Protein AF-A4BWE1-F1 (afdb_monomer_lite)

InterPro domains:
  IPR005532 Sulfatase-modifying factor enzyme-like domain [PF03781] (47-106)
  IPR016187 C-type lectin fold [SSF56436] (44-109)
  IPR042095 Sulfatase-modifying factor enzyme superfamily [G3DSA:3.90.1580.10] (33-112)
  IPR051043 Sulfatase Modifying Factor and Kinase [PTHR23150] (35-109)

Radius of gyration: 35.57 Å; chains: 1; bounding box: 42×59×115 Å

Sequence (112 aa):
MSDKNKKIVFSPLPLILFVFVLFYSCKKADFKRAKTKNTIESKLPYGMIWVESNTFLQGAKDSDNFAMPREKPVHDVMVDGFYIDITEVTNKQYNEFVAATEYITVAERNID

Foldseek 3Di:
DDDDDDDDDDDCVVVVVVVVVVVVPPPPPPPPPPPPPPPPVVVQDPQKDKDAWDKDWFFDDPPDPPGDPVRDDTDIDTDHIDIDGPDPQDPVNVVVVCVVPVDDDPVRDDDD

pLDDT: mean 80.94, std 20.02, range [40.91, 98.62]

Structure (mmCIF, N/CA/C/O backbone):
data_AF-A4BWE1-F1
#
_entry.id   AF-A4BWE1-F1
#
loop_
_atom_site.group_PDB
_atom_site.id
_atom_site.type_symbol
_atom_site.label_atom_id
_atom_site.label_alt_id
_atom_site.label_comp_id
_atom_site.label_asym_id
_atom_site.label_entity_id
_atom_site.label_seq_id
_atom_site.pdbx_PDB_ins_code
_atom_site.Cartn_x
_atom_site.Cartn_y
_atom_site.Cartn_z
_atom_site.occupancy
_atom_site.B_iso_or_equiv
_atom_site.auth_seq_id
_atom_site.auth_comp_id
_atom_site.auth_asym_id
_atom_site.auth_atom_id
_atom_site.pdbx_PDB_model_num
ATOM 1 N N . MET A 1 1 ? 9.908 27.354 -99.382 1.00 40.91 1 MET A N 1
ATOM 2 C CA . MET A 1 1 ? 8.483 27.585 -99.055 1.00 40.91 1 MET A CA 1
ATOM 3 C C . MET A 1 1 ? 8.274 27.245 -97.572 1.00 40.91 1 MET A C 1
ATOM 5 O O . MET A 1 1 ? 8.035 26.098 -97.241 1.00 40.91 1 MET A O 1
ATOM 9 N N . SER A 1 2 ? 8.819 28.067 -96.674 1.00 41.84 2 SER A N 1
ATOM 10 C CA . SER A 1 2 ? 8.101 29.025 -95.806 1.00 41.84 2 SER A CA 1
ATOM 11 C C . SER A 1 2 ? 7.128 28.390 -94.790 1.00 41.84 2 SER A C 1
ATOM 13 O O . SER A 1 2 ? 5.963 28.146 -95.076 1.00 41.84 2 SER A O 1
ATOM 15 N N . ASP A 1 3 ? 7.715 28.116 -93.620 1.00 51.34 3 ASP A N 1
ATOM 16 C CA . ASP A 1 3 ? 7.326 28.555 -92.270 1.00 51.34 3 ASP A CA 1
ATOM 17 C C . ASP A 1 3 ? 6.039 28.036 -91.592 1.00 51.34 3 ASP A C 1
ATOM 19 O O . ASP A 1 3 ? 4.916 28.362 -91.972 1.00 51.34 3 ASP A O 1
ATOM 23 N N . LYS A 1 4 ? 6.231 27.312 -90.476 1.00 55.16 4 LYS A N 1
ATOM 24 C CA . LYS A 1 4 ? 5.258 27.154 -89.381 1.00 55.16 4 LYS A CA 1
ATOM 25 C C . LYS A 1 4 ? 5.986 26.997 -88.041 1.00 55.16 4 LYS A C 1
ATOM 27 O O . LYS A 1 4 ? 6.155 25.885 -87.553 1.00 55.16 4 LYS A O 1
ATOM 32 N N . ASN A 1 5 ? 6.346 28.109 -87.405 1.00 56.34 5 ASN A N 1
ATOM 33 C CA . ASN A 1 5 ? 6.719 28.139 -85.987 1.00 56.34 5 ASN A CA 1
ATOM 34 C C . ASN A 1 5 ? 5.670 28.908 -85.166 1.00 56.34 5 ASN A C 1
ATOM 36 O O . ASN A 1 5 ? 5.720 30.131 -85.047 1.00 56.34 5 ASN A O 1
ATOM 40 N N . LYS A 1 6 ? 4.719 28.185 -84.556 1.00 58.81 6 LYS A N 1
ATOM 41 C CA . LYS A 1 6 ? 3.851 28.724 -83.494 1.00 58.81 6 LYS A CA 1
ATOM 42 C C . LYS A 1 6 ? 4.616 28.657 -82.169 1.00 58.81 6 LYS A C 1
ATOM 44 O O . LYS A 1 6 ? 4.783 27.580 -81.607 1.00 58.81 6 LYS A O 1
ATOM 49 N N . LYS A 1 7 ? 5.081 29.804 -81.667 1.00 57.72 7 LYS A N 1
ATOM 50 C CA . LYS A 1 7 ? 5.682 29.902 -80.329 1.00 57.72 7 LYS A CA 1
ATOM 51 C C . LYS A 1 7 ? 4.583 29.790 -79.269 1.00 57.72 7 LYS A C 1
ATOM 53 O O . LYS A 1 7 ? 3.726 30.662 -79.168 1.00 57.72 7 LYS A O 1
ATOM 58 N N . ILE A 1 8 ? 4.603 28.701 -78.504 1.00 64.44 8 ILE A N 1
ATOM 59 C CA . ILE A 1 8 ? 3.734 28.490 -77.342 1.00 64.44 8 ILE A CA 1
ATOM 60 C C . ILE A 1 8 ? 4.325 29.305 -76.188 1.00 64.44 8 ILE A C 1
ATOM 62 O O . ILE A 1 8 ? 5.376 28.962 -75.654 1.00 64.44 8 ILE A O 1
ATOM 66 N N . VAL A 1 9 ? 3.679 30.415 -75.835 1.00 65.25 9 VAL A N 1
ATOM 67 C CA . VAL A 1 9 ? 4.045 31.227 -74.668 1.00 65.25 9 VAL A CA 1
ATOM 68 C C . VAL A 1 9 ? 3.340 30.631 -73.449 1.00 65.25 9 VAL A C 1
ATOM 70 O O . VAL A 1 9 ? 2.126 30.751 -73.307 1.00 65.25 9 VAL A O 1
ATOM 73 N N . PHE A 1 10 ? 4.096 29.946 -72.589 1.00 60.81 10 PHE A N 1
ATOM 74 C CA . PHE A 1 10 ? 3.611 29.417 -71.313 1.00 60.81 10 PHE A CA 1
ATOM 75 C C . PHE A 1 10 ? 3.433 30.577 -70.322 1.00 60.81 10 PHE A C 1
ATOM 77 O O . PHE A 1 10 ? 4.411 31.144 -69.838 1.00 60.81 10 PHE A O 1
ATOM 84 N N . SER A 1 11 ? 2.185 30.963 -70.049 1.00 56.94 11 SER A N 1
ATOM 85 C CA . SER A 1 11 ? 1.864 31.971 -69.032 1.00 56.94 11 SER A CA 1
ATOM 86 C C . SER A 1 11 ? 1.809 31.307 -67.642 1.00 56.94 11 SER A C 1
ATOM 88 O O . SER A 1 11 ? 1.292 30.194 -67.529 1.00 56.94 11 SER A O 1
ATOM 90 N N . PRO A 1 12 ? 2.319 31.945 -66.569 1.00 59.56 12 PRO A N 1
ATOM 91 C CA . PRO A 1 12 ? 2.410 31.336 -65.236 1.00 59.56 12 PRO A CA 1
ATOM 92 C C . PRO A 1 12 ? 1.079 31.346 -64.459 1.00 59.56 12 PRO A C 1
ATOM 94 O O . PRO A 1 12 ? 1.025 30.909 -63.309 1.00 59.56 12 PRO A O 1
ATOM 97 N N . LEU A 1 13 ? -0.010 31.815 -65.080 1.00 60.91 13 LEU A N 1
ATOM 98 C CA . LEU A 1 13 ? -1.331 31.967 -64.463 1.00 60.91 13 LEU A CA 1
ATOM 99 C C . LEU A 1 13 ? -1.919 30.681 -63.831 1.00 60.91 13 LEU A C 1
ATOM 101 O O . LEU A 1 13 ? -2.475 30.785 -62.737 1.00 60.91 13 LEU A O 1
ATOM 105 N N . PRO A 1 14 ? -1.791 29.473 -64.423 1.00 62.50 14 PRO A N 1
ATOM 106 C CA . PRO A 1 14 ? -2.339 28.261 -63.814 1.00 62.50 14 PRO A CA 1
ATOM 107 C C . PRO A 1 14 ? -1.474 27.742 -62.654 1.00 62.50 14 PRO A C 1
ATOM 109 O O . PRO A 1 14 ? -1.998 27.108 -61.741 1.00 62.50 14 PRO A O 1
ATOM 112 N N . LEU A 1 15 ? -0.171 28.054 -62.643 1.00 63.09 15 LEU A N 1
ATOM 113 C CA . LEU A 1 15 ? 0.749 27.656 -61.574 1.00 63.09 15 LEU A CA 1
ATOM 114 C C . LEU A 1 15 ? 0.490 28.467 -60.295 1.00 63.09 15 LEU A C 1
ATOM 116 O O . LEU A 1 15 ? 0.484 27.920 -59.196 1.00 63.09 15 LEU A O 1
ATOM 120 N N . ILE A 1 16 ? 0.204 29.764 -60.449 1.00 66.94 16 ILE A N 1
ATOM 121 C CA . ILE A 1 16 ? -0.152 30.661 -59.340 1.00 66.94 16 ILE A CA 1
ATOM 122 C C . ILE A 1 16 ? -1.509 30.264 -58.739 1.00 66.94 16 ILE A C 1
ATOM 124 O O . ILE A 1 16 ? -1.646 30.221 -57.518 1.00 66.94 16 ILE A O 1
ATOM 128 N N . LEU A 1 17 ? -2.492 29.892 -59.568 1.00 65.56 17 LEU A N 1
ATOM 129 C CA . LEU A 1 17 ? -3.801 29.435 -59.089 1.00 65.56 17 LEU A CA 1
ATOM 130 C C . LEU A 1 17 ? -3.697 28.135 -58.269 1.00 65.56 17 LEU A C 1
ATOM 132 O O . LEU A 1 17 ? -4.356 28.001 -57.241 1.00 65.56 17 LEU A O 1
ATOM 136 N N . PHE A 1 18 ? -2.826 27.207 -58.676 1.00 65.75 18 PHE A N 1
ATOM 137 C CA . PHE A 1 18 ? -2.602 25.946 -57.962 1.00 65.75 18 PHE A CA 1
ATOM 138 C C . PHE A 1 18 ? -1.941 26.154 -56.588 1.00 65.75 18 PHE A C 1
ATOM 140 O O . PHE A 1 18 ? -2.303 25.499 -55.612 1.00 65.75 18 PHE A O 1
ATOM 147 N N . VAL A 1 19 ? -1.030 27.127 -56.482 1.00 70.00 19 VAL A N 1
ATOM 148 C CA . VAL A 1 19 ? -0.403 27.524 -55.211 1.00 70.00 19 VAL A CA 1
ATOM 149 C C . VAL A 1 19 ? -1.430 28.144 -54.254 1.00 70.00 19 VAL A C 1
ATOM 151 O O . VAL A 1 19 ? -1.450 27.794 -53.076 1.00 70.00 19 VAL A O 1
ATOM 154 N N . PHE A 1 20 ? -2.347 28.985 -54.743 1.00 65.31 20 PHE A N 1
ATOM 155 C CA . PHE A 1 20 ? -3.420 29.553 -53.912 1.00 65.31 20 PHE A CA 1
ATOM 156 C C . PHE A 1 20 ? -4.375 28.487 -53.346 1.00 65.31 20 PHE A C 1
ATOM 158 O O . PHE A 1 20 ? -4.797 28.600 -52.195 1.00 65.31 20 PHE A O 1
ATOM 165 N N . VAL A 1 21 ? -4.672 27.419 -54.097 1.00 67.50 21 VAL A N 1
ATOM 166 C CA . VAL A 1 21 ? -5.516 26.305 -53.617 1.00 67.50 21 VAL A CA 1
ATOM 167 C C . VAL A 1 21 ? -4.845 25.540 -52.468 1.00 67.50 21 VAL A C 1
ATOM 169 O O . VAL A 1 21 ? -5.518 25.180 -51.499 1.00 67.50 21 VAL A O 1
ATOM 172 N N . LEU A 1 22 ? -3.520 25.362 -52.517 1.00 65.81 22 LEU A N 1
ATOM 173 C CA . LEU A 1 22 ? -2.758 24.725 -51.435 1.00 65.81 22 LEU A CA 1
ATOM 174 C C . LEU A 1 22 ? -2.729 25.574 -50.150 1.00 65.81 22 LEU A C 1
ATOM 176 O O . LEU A 1 22 ? -2.738 25.011 -49.058 1.00 65.81 22 LEU A O 1
ATOM 180 N N . PHE A 1 23 ? -2.774 26.908 -50.252 1.00 64.19 23 PHE A N 1
ATOM 181 C CA . PHE A 1 23 ? -2.835 27.801 -49.084 1.00 64.19 23 PHE A CA 1
ATOM 182 C C . PHE A 1 23 ? -4.237 27.926 -48.458 1.00 64.19 23 PHE A C 1
ATOM 184 O O . PHE A 1 23 ? -4.340 28.133 -47.249 1.00 64.19 23 PHE A O 1
ATOM 191 N N . TYR A 1 24 ? -5.323 27.767 -49.229 1.00 66.25 24 TYR A N 1
ATOM 192 C CA . TYR A 1 24 ? -6.696 27.809 -48.690 1.00 66.25 24 TYR A CA 1
ATOM 193 C C . TYR A 1 24 ? -7.138 26.503 -48.010 1.00 66.25 24 TYR A C 1
ATOM 195 O O . TYR A 1 24 ? -8.066 26.516 -47.198 1.00 66.25 24 TYR A O 1
ATOM 203 N N . SER A 1 25 ? -6.461 25.381 -48.273 1.00 55.62 25 SER A N 1
ATOM 204 C CA . SER A 1 25 ? -6.742 24.085 -47.641 1.00 55.62 25 SER A CA 1
ATOM 205 C C . SER A 1 25 ? -6.062 23.925 -46.272 1.00 55.62 25 SER A C 1
ATOM 207 O O . SER A 1 25 ? -5.578 22.854 -45.919 1.00 55.62 25 SER A O 1
ATOM 209 N N . CYS A 1 26 ? -6.045 24.990 -45.473 1.00 56.69 26 CYS A N 1
ATOM 210 C CA . CYS A 1 26 ? -5.769 24.911 -44.043 1.00 56.69 26 CYS A CA 1
ATOM 211 C C . CYS A 1 26 ? -6.879 25.642 -43.283 1.00 56.69 26 CYS A C 1
ATOM 213 O O . CYS A 1 26 ? -6.664 26.639 -42.595 1.00 56.69 26 CYS A O 1
ATOM 215 N N . LYS A 1 27 ? -8.111 25.130 -43.392 1.00 55.72 27 LYS A N 1
ATOM 216 C CA . LYS A 1 27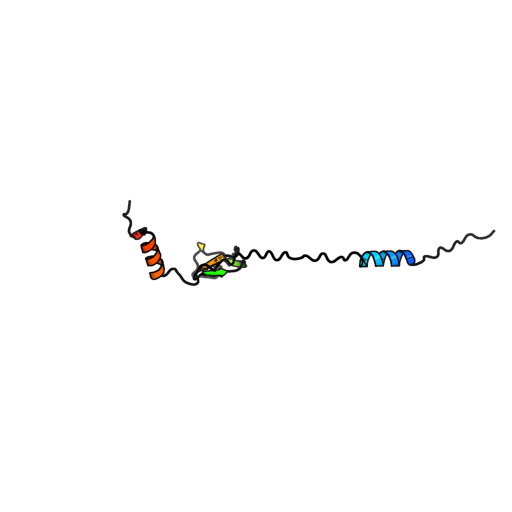 ? -9.056 25.301 -42.290 1.00 55.72 27 LYS A CA 1
ATOM 217 C C . LYS A 1 27 ? -8.497 24.474 -41.142 1.00 55.72 27 LYS A C 1
ATOM 219 O O . LYS A 1 27 ? -8.587 23.251 -41.174 1.00 55.72 27 LYS A O 1
ATOM 224 N N . LYS A 1 28 ? -7.889 25.144 -40.159 1.00 53.16 28 LYS A N 1
ATOM 225 C CA . LYS A 1 28 ? -7.613 24.550 -38.852 1.00 53.16 28 LYS A CA 1
ATOM 226 C C . LYS A 1 28 ? -8.911 23.903 -38.385 1.00 53.16 28 LYS A C 1
ATOM 228 O O . LYS A 1 28 ? -9.873 24.593 -38.057 1.00 53.16 28 LYS A O 1
ATOM 233 N N . ALA A 1 29 ? -8.956 22.577 -38.418 1.00 50.81 29 ALA A N 1
ATOM 234 C CA . ALA A 1 29 ? -9.860 21.851 -37.561 1.00 50.81 29 ALA A CA 1
ATOM 235 C C . ALA A 1 29 ? -9.369 22.167 -36.151 1.00 50.81 29 ALA A C 1
ATOM 237 O O . ALA A 1 29 ? -8.425 21.554 -35.657 1.00 50.81 29 ALA A O 1
ATOM 238 N N . ASP A 1 30 ? -9.944 23.204 -35.544 1.00 47.78 30 ASP A N 1
ATOM 239 C CA . ASP A 1 30 ? -9.878 23.368 -34.109 1.00 47.78 30 ASP A CA 1
ATOM 240 C C . ASP A 1 30 ? -10.477 22.084 -33.547 1.00 47.78 30 ASP A C 1
ATOM 242 O O . ASP A 1 30 ? -11.698 21.911 -33.504 1.00 47.78 30 ASP A O 1
ATOM 246 N N . PHE A 1 31 ? -9.611 21.148 -33.155 1.00 50.41 31 PHE A N 1
ATOM 247 C CA . PHE A 1 31 ? -9.965 20.132 -32.188 1.00 50.41 31 PHE A CA 1
ATOM 248 C C . PHE A 1 31 ? -10.323 20.919 -30.934 1.00 50.41 31 PHE A C 1
ATOM 250 O O . PHE A 1 31 ? -9.490 21.175 -30.062 1.00 50.41 31 PHE A O 1
ATOM 257 N N . LYS A 1 32 ? -11.574 21.387 -30.867 1.00 44.16 32 LYS A N 1
ATOM 258 C CA . LYS A 1 32 ? -12.187 21.759 -29.611 1.00 44.16 32 LYS A CA 1
ATOM 259 C C . LYS A 1 32 ? -12.171 20.463 -28.833 1.00 44.16 32 LYS A C 1
ATOM 261 O O . LYS A 1 32 ? -13.065 19.636 -28.978 1.00 44.16 32 LYS A O 1
ATOM 266 N N . ARG A 1 33 ? -11.109 20.281 -28.044 1.00 46.75 33 ARG A N 1
ATOM 267 C CA . ARG A 1 33 ? -11.103 19.389 -26.900 1.00 46.75 33 ARG A CA 1
ATOM 268 C C . ARG A 1 33 ? -12.386 19.753 -26.185 1.00 46.75 33 ARG A C 1
ATOM 270 O O . ARG A 1 33 ? -12.475 20.838 -25.607 1.00 46.75 33 ARG A O 1
ATOM 277 N N . ALA A 1 34 ? -13.408 18.916 -26.332 1.00 48.19 34 ALA A N 1
ATOM 278 C CA . ALA A 1 34 ? -14.561 19.000 -25.478 1.00 48.19 34 ALA A CA 1
ATOM 279 C C . ALA A 1 34 ? -13.955 18.914 -24.081 1.00 48.19 34 ALA A C 1
ATOM 281 O O . ALA A 1 34 ? -13.427 17.879 -23.673 1.00 48.19 34 ALA A O 1
ATOM 282 N N . LYS A 1 35 ? -13.900 20.054 -23.386 1.00 47.78 35 LYS A N 1
ATOM 283 C CA . LYS A 1 35 ? -13.774 20.061 -21.942 1.00 47.78 35 LYS A CA 1
ATOM 284 C C . LYS A 1 35 ? -15.077 19.416 -21.510 1.00 47.78 35 LYS A C 1
ATOM 286 O O . LYS A 1 35 ? -16.074 20.101 -21.300 1.00 47.78 35 LYS A O 1
ATOM 291 N N . THR A 1 36 ? -15.085 18.089 -21.472 1.00 45.09 36 THR A N 1
ATOM 292 C CA . THR A 1 36 ? -16.084 17.340 -20.742 1.00 45.09 36 THR A CA 1
ATOM 293 C C . THR A 1 36 ? -15.839 17.732 -19.302 1.00 45.09 36 THR A C 1
ATOM 295 O O . THR A 1 36 ? -15.027 17.149 -18.592 1.00 45.09 36 THR A O 1
ATOM 298 N N . LYS A 1 37 ? -16.494 18.818 -18.901 1.00 46.28 37 LYS A N 1
ATOM 299 C CA . LYS A 1 37 ? -16.676 19.225 -17.521 1.00 46.28 37 LYS A CA 1
ATOM 300 C C . LYS A 1 37 ? -17.674 18.236 -16.913 1.00 46.28 37 LYS A C 1
ATOM 302 O O . LYS A 1 37 ? -18.734 18.630 -16.453 1.00 46.28 37 LYS A O 1
ATOM 307 N N . ASN A 1 38 ? -17.351 16.943 -16.961 1.00 49.72 38 ASN A N 1
ATOM 308 C CA . ASN A 1 38 ? -17.907 15.991 -16.022 1.00 49.72 38 ASN A CA 1
ATOM 309 C C . ASN A 1 38 ? -17.127 16.239 -14.745 1.00 49.72 38 ASN A C 1
ATOM 311 O O . ASN A 1 38 ? -16.104 15.623 -14.465 1.00 49.72 38 ASN A O 1
ATOM 315 N N . THR A 1 39 ? -17.604 17.249 -14.027 1.00 49.28 39 THR A N 1
ATOM 316 C CA . THR A 1 39 ? -17.432 17.396 -12.596 1.00 49.28 39 THR A CA 1
ATOM 317 C C . THR A 1 39 ? -18.034 16.149 -11.956 1.00 49.28 39 THR A C 1
ATOM 319 O O . THR A 1 39 ? -19.145 16.170 -11.446 1.00 49.28 39 THR A O 1
ATOM 322 N N . ILE A 1 40 ? -17.311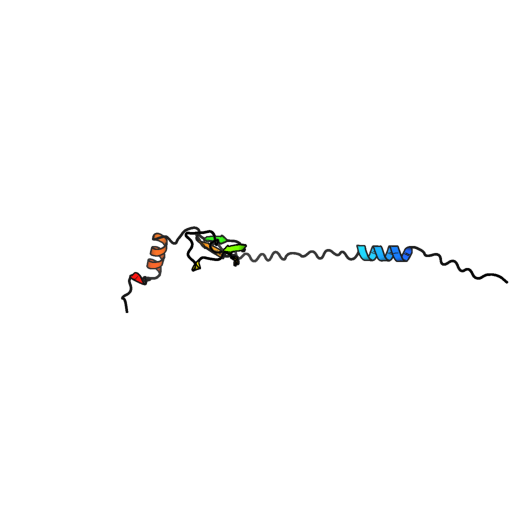 15.033 -12.009 1.00 53.56 40 ILE A N 1
ATOM 323 C CA . ILE A 1 40 ? -17.255 14.211 -10.818 1.00 53.56 40 ILE A CA 1
ATOM 324 C C . ILE A 1 40 ? -16.194 14.941 -10.017 1.00 53.56 40 ILE A C 1
ATOM 326 O O . ILE A 1 40 ? -14.996 14.774 -10.225 1.00 53.56 40 ILE A O 1
ATOM 330 N N . GLU A 1 41 ? -16.639 15.857 -9.166 1.00 55.50 41 GLU A N 1
ATOM 331 C CA . GLU A 1 41 ? -15.859 16.214 -7.994 1.00 55.50 41 GLU A CA 1
ATOM 332 C C . GLU A 1 41 ? -15.832 14.930 -7.156 1.00 55.50 41 GLU A C 1
ATOM 334 O O . GLU A 1 41 ? -16.608 14.749 -6.222 1.00 55.50 41 GLU A O 1
ATOM 339 N N . SER A 1 42 ? -15.054 13.938 -7.606 1.00 59.31 42 SER A N 1
ATOM 340 C CA . SER A 1 42 ? -14.843 12.697 -6.886 1.00 59.31 42 SER A CA 1
ATOM 341 C C . SER A 1 42 ? -14.019 13.140 -5.708 1.00 59.31 42 SER A C 1
ATOM 343 O O . SER A 1 42 ? -12.801 13.301 -5.816 1.00 59.31 42 SER A O 1
ATOM 345 N N . LYS A 1 43 ? -14.711 13.477 -4.619 1.00 70.56 43 LYS A N 1
ATOM 346 C CA . LYS A 1 43 ? -14.076 13.751 -3.346 1.00 70.56 43 LYS A CA 1
ATOM 347 C C . LYS A 1 43 ? -13.111 12.596 -3.132 1.00 70.56 43 LYS A C 1
ATOM 349 O O . LYS A 1 43 ? -13.551 11.449 -3.074 1.00 70.56 43 LYS A O 1
ATOM 354 N N . LEU A 1 44 ? -11.819 12.918 -3.144 1.00 76.88 44 LEU A N 1
ATOM 355 C CA . LEU A 1 44 ? -10.750 11.951 -2.951 1.00 76.88 44 LEU A CA 1
ATOM 356 C C . LEU A 1 44 ? -11.153 11.051 -1.779 1.00 76.88 44 LEU A C 1
ATOM 358 O O . LEU A 1 44 ? -11.525 11.601 -0.730 1.00 76.88 44 LEU A O 1
ATOM 362 N N . PRO A 1 45 ? -11.155 9.715 -1.947 1.00 82.19 45 PRO A N 1
ATOM 363 C CA . PRO A 1 45 ? -11.342 8.825 -0.816 1.00 82.19 45 PRO A CA 1
ATOM 364 C C . PRO A 1 45 ? -10.379 9.256 0.292 1.00 82.19 45 PRO A C 1
ATOM 366 O O . PRO A 1 45 ? -9.207 9.544 0.038 1.00 82.19 45 PRO A O 1
ATOM 369 N N . TYR A 1 46 ? -10.907 9.437 1.501 1.00 87.38 46 TYR A N 1
ATOM 370 C CA . TYR A 1 46 ? -10.144 10.029 2.594 1.00 87.38 46 TYR A CA 1
ATOM 371 C C . TYR A 1 46 ? -8.884 9.200 2.868 1.00 87.38 46 TYR A C 1
ATOM 373 O O . TYR A 1 46 ? -8.983 7.995 3.059 1.00 87.38 46 TYR A O 1
ATOM 381 N N . GLY A 1 47 ? -7.718 9.848 2.899 1.00 92.94 47 GLY A N 1
ATOM 382 C CA . GLY A 1 47 ? -6.436 9.178 3.141 1.00 92.94 47 GLY A CA 1
ATOM 383 C C . GLY A 1 47 ? -5.785 8.527 1.913 1.00 92.94 47 GLY A C 1
ATOM 384 O O . GLY A 1 47 ? -4.683 8.001 2.050 1.00 92.94 47 GLY A O 1
ATOM 385 N N . MET A 1 48 ? -6.401 8.613 0.726 1.00 96.38 48 MET A N 1
ATOM 386 C CA . MET A 1 48 ? -5.847 8.083 -0.526 1.00 96.38 48 MET A CA 1
ATOM 387 C C . MET A 1 48 ? -5.291 9.173 -1.444 1.00 96.38 48 MET A C 1
ATOM 389 O O . MET A 1 48 ? -5.760 10.316 -1.456 1.00 96.38 48 MET A O 1
ATOM 393 N N . ILE A 1 49 ? -4.321 8.792 -2.275 1.00 95.62 49 ILE A N 1
ATOM 394 C CA . ILE A 1 49 ? -3.760 9.620 -3.351 1.00 95.62 49 ILE A CA 1
ATOM 395 C C . ILE A 1 49 ? -4.028 8.999 -4.716 1.00 95.62 49 ILE A C 1
ATOM 397 O O . ILE A 1 49 ? -4.102 7.781 -4.849 1.00 95.62 49 ILE A O 1
ATOM 401 N N . TRP A 1 50 ? -4.164 9.848 -5.735 1.00 94.94 50 TRP A N 1
ATOM 402 C CA . TRP A 1 50 ? -4.191 9.418 -7.131 1.00 94.94 50 TRP A CA 1
ATOM 403 C C . TRP A 1 50 ? -2.767 9.141 -7.618 1.00 94.94 50 TRP A C 1
ATOM 405 O O . TRP A 1 50 ? -1.907 10.021 -7.543 1.00 94.94 50 TRP A O 1
ATOM 415 N N . VAL A 1 51 ? -2.538 7.942 -8.144 1.00 95.81 51 VAL A N 1
ATOM 416 C CA . VAL A 1 51 ? -1.328 7.545 -8.865 1.00 95.81 51 VAL A CA 1
ATOM 417 C C . VAL A 1 51 ? -1.667 7.533 -10.350 1.00 95.81 51 VAL A C 1
ATOM 419 O O . VAL A 1 51 ? -2.606 6.863 -10.776 1.00 95.81 51 VAL A O 1
ATOM 422 N N . GLU A 1 52 ? -0.931 8.309 -11.141 1.00 97.12 52 GLU A N 1
ATOM 423 C CA . GLU A 1 52 ? -1.128 8.363 -12.590 1.00 97.12 52 GLU A CA 1
ATOM 424 C C . GLU A 1 52 ? -0.711 7.048 -13.262 1.00 97.12 52 GLU A C 1
ATOM 426 O O . GLU A 1 52 ? 0.151 6.324 -12.766 1.00 97.12 52 GLU A O 1
ATOM 431 N N . SER A 1 53 ? -1.317 6.757 -14.417 1.00 98.19 53 SER A N 1
ATOM 432 C CA . SER A 1 53 ? -0.925 5.605 -15.230 1.00 98.19 53 SER A CA 1
ATOM 433 C C . SER A 1 53 ? 0.539 5.715 -15.645 1.00 98.19 53 SER A C 1
ATOM 435 O O . SER A 1 53 ? 0.999 6.792 -16.034 1.00 98.19 53 SER A O 1
ATOM 437 N N . ASN A 1 54 ? 1.266 4.600 -15.581 1.00 98.12 54 ASN A N 1
ATOM 438 C CA . ASN A 1 54 ? 2.673 4.568 -15.950 1.00 98.12 54 ASN A CA 1
ATOM 439 C C . ASN A 1 54 ? 3.121 3.164 -16.376 1.00 98.12 54 ASN A C 1
ATOM 441 O O . ASN A 1 54 ? 2.517 2.159 -15.993 1.00 98.12 54 ASN A O 1
ATOM 445 N N . THR A 1 55 ? 4.225 3.112 -17.117 1.00 98.62 55 THR A N 1
ATOM 446 C CA . THR A 1 55 ? 4.987 1.886 -17.367 1.00 98.62 55 THR A CA 1
ATOM 447 C C . THR A 1 55 ? 6.265 1.927 -16.544 1.00 98.62 55 THR A C 1
ATOM 449 O O . THR A 1 55 ? 6.991 2.921 -16.565 1.00 98.62 55 THR A O 1
ATOM 452 N N . PHE A 1 56 ? 6.555 0.854 -15.814 1.00 97.62 56 PHE A N 1
ATOM 453 C CA . PHE A 1 56 ? 7.756 0.751 -14.989 1.00 97.62 56 PHE A CA 1
ATOM 454 C C . PHE A 1 56 ? 8.328 -0.667 -15.005 1.00 97.62 56 PHE A C 1
ATOM 456 O O . PHE A 1 56 ? 7.666 -1.621 -15.406 1.00 97.62 56 PHE A O 1
ATOM 463 N N . LEU A 1 57 ? 9.570 -0.792 -14.542 1.00 98.00 57 LEU A N 1
ATOM 464 C CA . LEU A 1 57 ? 10.245 -2.072 -14.381 1.00 98.00 57 LEU A CA 1
ATOM 465 C C . LEU A 1 57 ? 9.790 -2.747 -13.081 1.00 98.00 57 LEU A C 1
ATOM 467 O O . LEU A 1 57 ? 10.112 -2.266 -11.992 1.00 98.00 57 LEU A O 1
ATOM 471 N N . GLN A 1 58 ? 9.066 -3.860 -13.189 1.00 97.94 58 GLN A N 1
ATOM 472 C CA . GLN A 1 58 ? 8.631 -4.672 -12.053 1.00 97.94 58 GLN A CA 1
ATOM 473 C C . GLN A 1 58 ? 9.511 -5.917 -11.906 1.00 97.94 58 GLN A C 1
ATOM 475 O O . GLN A 1 58 ? 9.882 -6.546 -12.893 1.00 97.94 58 GLN A O 1
ATOM 480 N N . GLY A 1 59 ? 9.808 -6.290 -10.660 1.00 97.69 59 GLY A N 1
ATOM 481 C CA . GLY A 1 59 ? 10.635 -7.449 -10.321 1.00 97.69 59 GLY A CA 1
ATOM 482 C C . GLY A 1 59 ? 12.080 -7.080 -9.978 1.00 97.69 59 GLY A C 1
ATOM 483 O O . GLY A 1 59 ? 12.515 -5.936 -10.114 1.00 97.69 59 GLY A O 1
ATOM 484 N N . ALA A 1 60 ? 12.826 -8.065 -9.492 1.00 97.69 60 ALA A N 1
ATOM 485 C CA . ALA A 1 60 ? 14.218 -7.928 -9.099 1.00 97.69 60 ALA A CA 1
ATOM 486 C C . ALA A 1 60 ? 15.163 -8.089 -10.297 1.00 97.69 60 ALA A C 1
ATOM 488 O O . ALA A 1 60 ? 14.914 -8.856 -11.230 1.00 97.69 60 ALA A O 1
ATOM 489 N N . LYS A 1 61 ? 16.299 -7.386 -10.245 1.00 95.75 61 LYS A N 1
ATOM 490 C CA . LYS A 1 61 ? 17.388 -7.570 -11.212 1.00 95.75 61 LYS A CA 1
ATOM 491 C C . LYS A 1 61 ? 18.038 -8.931 -11.002 1.00 95.75 61 LYS A C 1
ATOM 493 O O . LYS A 1 61 ? 18.164 -9.397 -9.870 1.00 95.75 61 LYS A O 1
ATOM 498 N N . ASP A 1 62 ? 18.576 -9.507 -12.069 1.00 93.69 62 ASP A N 1
ATOM 499 C CA . ASP A 1 62 ? 19.303 -10.777 -11.972 1.00 93.69 62 ASP A CA 1
ATOM 500 C C . ASP A 1 62 ? 20.489 -10.705 -11.002 1.00 93.69 62 ASP A C 1
ATOM 502 O O . ASP A 1 62 ? 20.764 -11.677 -10.299 1.00 93.69 62 ASP A O 1
ATOM 506 N N . SER A 1 63 ? 21.115 -9.529 -10.892 1.00 95.69 63 SER A N 1
ATOM 507 C CA . SER A 1 63 ? 22.237 -9.244 -9.992 1.00 95.69 63 SER A CA 1
ATOM 508 C C . SER A 1 63 ? 21.869 -9.124 -8.508 1.00 95.69 63 SER A C 1
ATOM 510 O O . SER A 1 63 ? 22.766 -8.952 -7.686 1.00 95.69 63 SER A O 1
ATOM 512 N N . ASP A 1 64 ? 20.583 -9.132 -8.147 1.00 96.38 64 ASP A N 1
ATOM 513 C CA . ASP A 1 64 ? 20.165 -9.088 -6.745 1.00 96.38 64 ASP A CA 1
ATOM 514 C C . ASP A 1 64 ? 20.316 -10.477 -6.107 1.00 96.38 64 ASP A C 1
ATOM 516 O O . ASP A 1 64 ? 19.608 -11.421 -6.463 1.00 96.38 64 ASP A O 1
ATOM 520 N N . ASN A 1 65 ? 21.262 -10.608 -5.178 1.00 95.81 65 ASN A N 1
ATOM 521 C CA . ASN A 1 65 ? 21.571 -11.878 -4.518 1.00 95.81 65 ASN A CA 1
ATOM 522 C C . ASN A 1 65 ? 20.606 -12.224 -3.373 1.00 95.81 65 ASN A C 1
ATOM 524 O O . ASN A 1 65 ? 20.615 -13.365 -2.915 1.00 95.81 65 ASN A O 1
ATOM 528 N N . PHE A 1 66 ? 19.802 -11.267 -2.900 1.00 96.88 66 PHE A N 1
ATOM 529 C CA . PHE A 1 66 ? 18.812 -11.490 -1.843 1.00 96.88 66 PHE A CA 1
ATOM 530 C C . PHE A 1 66 ? 17.423 -11.796 -2.408 1.00 96.88 66 PHE A C 1
ATOM 532 O O . PHE A 1 66 ? 16.596 -12.378 -1.707 1.00 96.88 66 PHE A O 1
ATOM 539 N N . ALA A 1 67 ? 17.181 -11.444 -3.672 1.00 97.25 67 ALA A N 1
ATOM 540 C CA . ALA A 1 67 ? 15.925 -11.723 -4.348 1.00 97.25 67 ALA A CA 1
ATOM 541 C C . ALA A 1 67 ? 15.709 -13.224 -4.587 1.00 97.25 67 ALA A C 1
ATOM 543 O O . ALA A 1 67 ? 16.587 -13.943 -5.085 1.00 97.25 67 ALA A O 1
ATOM 544 N N . MET A 1 68 ? 14.496 -13.692 -4.296 1.00 97.19 68 MET A N 1
ATOM 545 C CA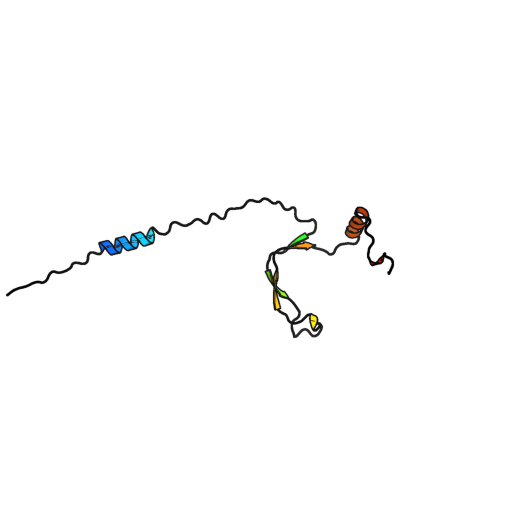 . MET A 1 68 ? 14.095 -15.067 -4.594 1.00 97.19 68 MET A CA 1
ATOM 546 C C . MET A 1 68 ? 13.951 -15.289 -6.109 1.00 97.19 68 MET A C 1
ATOM 548 O O . MET A 1 68 ? 13.623 -14.355 -6.842 1.00 97.19 68 MET A O 1
ATOM 552 N N . PRO A 1 69 ? 14.075 -16.536 -6.610 1.00 96.00 69 PRO A N 1
ATOM 553 C CA . PRO A 1 69 ? 13.866 -16.824 -8.032 1.00 96.00 69 PRO A CA 1
ATOM 554 C C . PRO A 1 69 ? 12.504 -16.357 -8.563 1.00 96.00 69 PRO A C 1
ATOM 556 O O . PRO A 1 69 ? 12.421 -15.883 -9.687 1.00 96.00 69 PRO A O 1
ATOM 559 N N . ARG A 1 70 ? 11.449 -16.424 -7.735 1.00 96.19 70 ARG A N 1
ATOM 560 C CA . ARG A 1 70 ? 10.087 -15.973 -8.085 1.00 96.19 70 ARG A CA 1
ATOM 561 C C . ARG A 1 70 ? 9.893 -14.452 -8.114 1.00 96.19 70 ARG A C 1
ATOM 563 O O . ARG A 1 70 ? 8.793 -13.992 -8.390 1.00 96.19 70 ARG A O 1
ATOM 570 N N . GLU A 1 71 ? 10.910 -13.682 -7.743 1.00 97.94 71 GLU A N 1
ATOM 571 C CA . GLU A 1 71 ? 10.895 -12.215 -7.798 1.00 97.94 71 GLU A CA 1
ATOM 572 C C . GLU A 1 71 ? 11.591 -11.697 -9.064 1.00 97.94 71 GLU A C 1
ATOM 574 O O . GLU A 1 71 ? 11.512 -10.508 -9.358 1.00 97.94 71 GLU A O 1
ATOM 579 N N . LYS A 1 72 ? 12.253 -12.586 -9.816 1.00 96.94 72 LYS A N 1
ATOM 580 C CA . LYS A 1 72 ? 12.961 -12.323 -11.073 1.00 96.94 72 LYS A CA 1
ATOM 581 C C . LYS A 1 72 ? 12.170 -12.893 -12.265 1.00 96.94 72 LYS A C 1
ATOM 583 O O . LYS A 1 72 ? 11.372 -13.813 -12.077 1.00 96.94 72 LYS A O 1
ATOM 588 N N . PRO A 1 73 ? 12.435 -12.431 -13.498 1.00 96.38 73 PRO A N 1
ATOM 589 C CA . PRO A 1 73 ? 13.288 -11.300 -13.857 1.00 96.38 73 PRO A CA 1
ATOM 590 C C . PRO A 1 73 ? 12.535 -9.971 -13.782 1.00 96.38 73 PRO A C 1
ATOM 592 O O . PRO A 1 73 ? 11.303 -9.915 -13.749 1.00 96.38 73 PRO A O 1
ATOM 595 N N . VAL A 1 74 ? 13.300 -8.887 -13.835 1.00 97.75 74 VAL A N 1
ATOM 596 C CA . VAL A 1 74 ? 12.750 -7.560 -14.089 1.00 97.75 74 VAL A CA 1
ATOM 597 C C . VAL A 1 74 ? 12.132 -7.488 -15.494 1.00 97.75 74 VAL A C 1
ATOM 599 O O . VAL A 1 74 ? 12.728 -7.971 -16.457 1.00 97.75 74 VAL A O 1
ATOM 602 N N . HIS A 1 75 ? 10.947 -6.894 -15.624 1.00 97.12 75 HIS A N 1
ATOM 603 C CA . HIS A 1 75 ? 10.254 -6.707 -16.904 1.00 97.12 75 HIS A CA 1
ATOM 604 C C . HIS A 1 75 ? 9.352 -5.463 -16.887 1.00 97.12 75 HIS A C 1
ATOM 606 O O . HIS A 1 75 ? 8.986 -4.972 -15.820 1.00 97.12 75 HIS A O 1
ATOM 612 N N . ASP A 1 76 ? 9.009 -4.942 -18.069 1.00 98.25 76 ASP A N 1
ATOM 613 C CA . ASP A 1 76 ? 8.123 -3.782 -18.203 1.00 98.25 76 ASP A CA 1
ATOM 614 C C . ASP A 1 76 ? 6.670 -4.150 -17.879 1.00 98.25 76 ASP A C 1
ATOM 616 O O . ASP A 1 76 ? 6.115 -5.105 -18.430 1.00 98.25 76 ASP A O 1
ATOM 620 N N . VAL A 1 77 ? 6.036 -3.349 -17.023 1.00 98.38 77 VAL A N 1
ATOM 621 C CA . VAL A 1 77 ? 4.622 -3.468 -16.656 1.00 98.38 77 VAL A CA 1
ATOM 622 C C . VAL A 1 77 ? 3.953 -2.107 -16.781 1.00 98.38 77 VAL A C 1
ATOM 624 O O . VAL A 1 77 ? 4.422 -1.124 -16.210 1.00 98.38 77 VAL A O 1
ATOM 627 N N . MET A 1 78 ? 2.847 -2.060 -17.523 1.00 98.38 78 MET A N 1
ATOM 628 C CA . MET A 1 78 ? 1.980 -0.888 -17.640 1.00 98.38 78 MET A CA 1
ATOM 629 C C . MET A 1 78 ? 0.782 -1.044 -16.705 1.00 98.38 78 MET A C 1
ATOM 631 O O . MET A 1 78 ? 0.123 -2.084 -16.715 1.00 98.38 78 MET A O 1
ATOM 635 N N . VAL A 1 79 ? 0.495 -0.005 -15.923 1.00 98.19 79 VAL A N 1
ATOM 636 C CA . VAL A 1 79 ? -0.656 0.042 -15.012 1.00 98.19 79 VAL A CA 1
ATOM 637 C C . VAL A 1 79 ? -1.459 1.310 -15.290 1.00 98.19 79 VAL A C 1
ATOM 639 O O . VAL A 1 79 ? -0.890 2.383 -15.513 1.00 98.19 79 VAL A O 1
ATOM 642 N N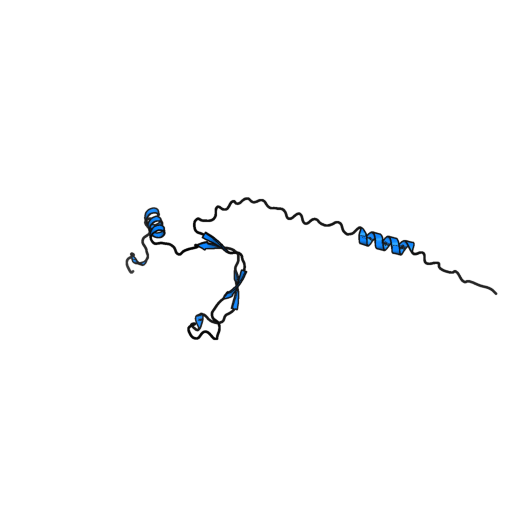 . ASP A 1 80 ? -2.785 1.191 -15.295 1.00 98.50 80 ASP A N 1
ATOM 643 C CA . ASP A 1 80 ? -3.695 2.336 -15.381 1.00 98.50 80 ASP A CA 1
ATOM 644 C C . ASP A 1 80 ? -3.615 3.202 -14.113 1.00 98.50 80 ASP A C 1
ATOM 646 O O . ASP A 1 80 ? -3.056 2.792 -13.102 1.00 98.50 80 ASP A O 1
ATOM 650 N N . GLY A 1 81 ? -4.164 4.418 -14.147 1.00 96.69 81 GLY A N 1
ATOM 651 C CA . GLY A 1 81 ? -4.194 5.270 -12.957 1.00 96.69 81 GLY A CA 1
ATOM 652 C C . GLY A 1 81 ? -5.159 4.735 -11.894 1.00 96.69 81 GLY A C 1
ATOM 653 O O . GLY A 1 81 ? -6.250 4.266 -12.228 1.00 96.69 81 GLY A O 1
ATOM 654 N N . PHE A 1 82 ? -4.779 4.816 -10.619 1.00 96.19 82 PHE A N 1
ATOM 655 C CA . PHE A 1 82 ? -5.557 4.272 -9.500 1.00 96.19 82 PHE A CA 1
ATOM 656 C C . PHE A 1 82 ? -5.370 5.077 -8.207 1.00 96.19 82 PHE A C 1
ATOM 658 O O . PHE A 1 82 ? -4.472 5.90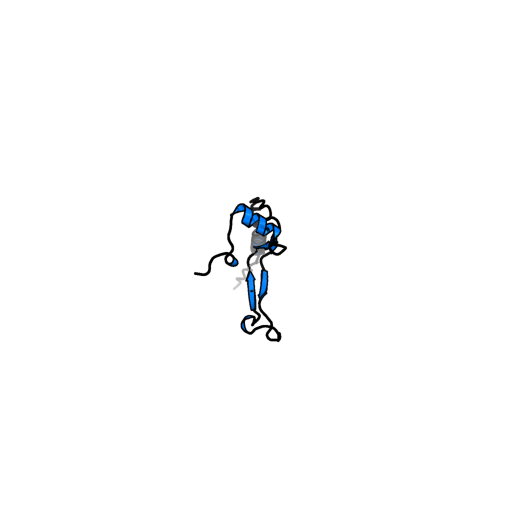8 -8.096 1.00 96.19 82 PHE A O 1
ATOM 665 N N . TYR A 1 83 ? -6.235 4.832 -7.219 1.00 96.44 83 TYR A N 1
ATOM 666 C CA . TYR A 1 83 ? -6.082 5.370 -5.866 1.00 96.44 83 TYR A CA 1
ATOM 667 C C . TYR A 1 83 ? -5.372 4.366 -4.955 1.00 96.44 83 TYR A C 1
ATOM 669 O O . TYR A 1 83 ? -5.689 3.179 -4.997 1.00 96.44 83 TYR A O 1
ATOM 677 N N . ILE A 1 84 ? -4.461 4.842 -4.106 1.00 96.56 84 ILE A N 1
ATOM 678 C CA . ILE A 1 84 ? -3.811 4.036 -3.061 1.00 96.56 84 ILE A CA 1
ATOM 679 C C . ILE A 1 84 ? -3.770 4.807 -1.739 1.00 96.56 84 ILE A C 1
ATOM 681 O O . ILE A 1 84 ? -3.625 6.033 -1.745 1.00 96.56 84 ILE A O 1
ATOM 685 N N . ASP A 1 85 ? -3.914 4.101 -0.615 1.00 96.81 85 ASP A N 1
ATOM 686 C CA . ASP A 1 85 ? -3.753 4.690 0.717 1.00 96.81 85 ASP A CA 1
ATOM 687 C C . ASP A 1 85 ? -2.321 5.209 0.917 1.00 96.81 85 ASP A C 1
ATOM 689 O O . ASP A 1 85 ? -1.346 4.574 0.513 1.00 96.81 85 ASP A O 1
ATOM 693 N N . ILE A 1 86 ? -2.187 6.371 1.564 1.00 96.75 86 ILE A N 1
ATOM 694 C CA . ILE A 1 86 ? -0.875 6.962 1.894 1.00 96.75 86 ILE A CA 1
ATOM 695 C C . ILE A 1 86 ? -0.173 6.162 3.004 1.00 96.75 86 ILE A C 1
ATOM 697 O O . ILE A 1 86 ? 1.054 6.171 3.108 1.00 96.75 86 ILE A O 1
ATOM 701 N N . THR A 1 87 ? -0.951 5.491 3.854 1.00 96.81 87 THR A N 1
ATOM 702 C CA . THR A 1 87 ? -0.476 4.692 4.986 1.00 96.81 87 THR A CA 1
ATOM 703 C C . THR A 1 87 ? -1.169 3.340 4.997 1.00 96.81 87 THR A C 1
ATOM 705 O O . THR A 1 87 ? -2.272 3.202 4.482 1.00 96.81 87 THR A O 1
ATOM 708 N N . GLU A 1 88 ? -0.572 2.355 5.659 1.00 97.81 88 GLU A N 1
ATOM 709 C CA . GLU A 1 88 ? -1.273 1.109 5.972 1.00 97.81 88 GLU A CA 1
ATOM 710 C C . GLU A 1 88 ? -2.545 1.376 6.797 1.00 97.81 88 GLU A C 1
ATOM 712 O O . GLU A 1 88 ? -2.656 2.391 7.498 1.00 97.81 88 GLU A O 1
ATOM 717 N N . VAL A 1 89 ? -3.499 0.441 6.740 1.00 96.44 89 VAL A N 1
ATOM 718 C CA . VAL A 1 89 ? -4.700 0.486 7.581 1.00 96.44 89 VAL A CA 1
ATOM 719 C C . VAL A 1 89 ? -4.283 0.363 9.045 1.00 96.44 89 VAL A C 1
ATOM 721 O O . VAL A 1 89 ? -3.719 -0.642 9.473 1.00 96.44 89 VAL A O 1
ATOM 724 N N . THR A 1 90 ? -4.572 1.394 9.831 1.00 97.06 90 THR A N 1
ATOM 725 C CA . THR A 1 90 ? -4.209 1.438 11.250 1.00 97.06 90 THR A CA 1
ATOM 726 C C . THR A 1 90 ? -5.163 0.607 12.105 1.00 97.06 90 THR A C 1
ATOM 728 O O . THR A 1 90 ? -6.344 0.464 11.786 1.00 97.06 90 THR A O 1
ATOM 731 N N . ASN A 1 91 ? -4.697 0.170 13.280 1.00 98.31 91 ASN A N 1
ATOM 732 C CA . ASN A 1 91 ? -5.551 -0.493 14.275 1.00 98.31 91 ASN A CA 1
ATOM 733 C C . ASN A 1 91 ? -6.802 0.329 14.619 1.00 98.31 91 ASN A C 1
ATOM 735 O O . ASN A 1 91 ? -7.875 -0.231 14.807 1.00 98.31 91 ASN A O 1
ATOM 739 N N . LYS A 1 92 ? -6.688 1.664 14.676 1.00 98.19 92 LYS A N 1
ATOM 740 C CA . LYS A 1 92 ? -7.834 2.540 14.945 1.00 98.19 92 LYS A CA 1
ATOM 741 C C . LYS A 1 92 ? -8.888 2.440 13.836 1.00 98.19 92 LYS A C 1
ATOM 743 O O . LYS A 1 92 ? -10.055 2.237 14.146 1.00 98.19 92 LYS A O 1
ATOM 748 N N . GLN A 1 93 ? -8.478 2.542 12.572 1.00 97.25 93 GLN A N 1
ATOM 749 C CA . GLN A 1 93 ? -9.387 2.426 11.424 1.00 97.25 93 GLN A CA 1
ATOM 750 C C . GLN A 1 93 ? -10.002 1.026 11.332 1.00 97.25 93 GLN A C 1
ATOM 752 O O . GLN A 1 93 ? -11.197 0.888 11.081 1.00 97.25 93 GLN A O 1
ATOM 757 N N . TYR A 1 94 ? -9.207 -0.019 11.581 1.00 97.88 94 TYR A N 1
ATOM 758 C CA . TYR A 1 94 ? -9.718 -1.386 11.578 1.00 97.88 94 TYR A CA 1
ATOM 759 C C . TYR A 1 94 ? -10.735 -1.621 12.705 1.00 97.88 94 TYR A C 1
ATOM 761 O O . TYR A 1 94 ? -11.774 -2.234 12.475 1.00 97.88 94 TYR A O 1
ATOM 769 N N . ASN A 1 95 ? -10.501 -1.064 13.899 1.00 98.25 95 ASN A N 1
ATOM 770 C CA . ASN A 1 95 ? -11.460 -1.122 15.006 1.00 98.25 95 ASN A CA 1
ATOM 771 C C . ASN A 1 95 ? -12.778 -0.407 14.674 1.00 98.25 95 ASN A C 1
ATOM 773 O O . ASN A 1 95 ? -13.842 -0.905 15.031 1.00 98.25 95 ASN A O 1
ATOM 777 N N . GLU A 1 96 ? -12.726 0.736 13.983 1.00 98.00 96 GLU A N 1
ATOM 778 C CA . GLU A 1 96 ? -13.929 1.428 13.496 1.00 98.00 96 GLU A CA 1
ATOM 779 C C . GLU A 1 96 ? -14.717 0.543 12.513 1.00 98.00 96 GLU A C 1
ATOM 781 O O . GLU A 1 96 ? -15.941 0.453 12.611 1.00 98.00 96 GLU A O 1
ATOM 786 N N . PHE A 1 97 ? -14.025 -0.175 11.622 1.00 97.94 97 PHE A N 1
ATOM 787 C CA . PHE A 1 97 ? -14.640 -1.155 10.724 1.00 97.94 97 PHE A CA 1
ATOM 788 C C . PHE A 1 97 ? -15.298 -2.321 11.481 1.00 97.94 97 PHE A C 1
ATOM 790 O O . PHE A 1 97 ? -16.456 -2.647 11.207 1.00 97.94 97 PHE A O 1
ATOM 797 N N . VAL A 1 98 ? -14.602 -2.930 12.446 1.00 98.44 98 VAL A N 1
ATOM 798 C CA . VAL A 1 98 ? -15.147 -4.034 13.255 1.00 98.44 98 VAL A CA 1
ATOM 799 C C . VAL A 1 98 ? -16.365 -3.566 14.050 1.00 98.44 98 VAL A C 1
ATOM 801 O O . VAL A 1 98 ? -17.388 -4.240 14.038 1.00 98.44 98 VAL A O 1
ATOM 804 N N . ALA A 1 99 ? -16.310 -2.384 14.667 1.00 98.44 99 ALA A N 1
ATOM 805 C CA . ALA A 1 99 ? -17.440 -1.827 15.410 1.00 98.44 99 ALA A CA 1
ATOM 806 C C . ALA A 1 99 ? -18.661 -1.538 14.518 1.00 98.44 99 ALA A C 1
ATOM 808 O O . ALA A 1 99 ? -19.794 -1.656 14.976 1.00 98.44 99 ALA A O 1
ATOM 809 N N . ALA A 1 100 ? -18.443 -1.163 13.255 1.00 98.56 100 ALA A N 1
ATOM 810 C CA . ALA A 1 100 ? -19.520 -0.866 12.312 1.00 98.56 100 ALA A CA 1
ATOM 811 C C . ALA A 1 100 ? -20.142 -2.115 11.662 1.00 98.56 100 ALA A C 1
ATOM 813 O O . ALA A 1 100 ? -21.270 -2.043 11.177 1.00 98.56 100 ALA A O 1
ATOM 814 N N . THR A 1 101 ? -19.406 -3.227 11.596 1.00 98.44 101 THR A N 1
ATOM 815 C CA . THR A 1 101 ? -19.801 -4.420 10.821 1.00 98.44 101 THR A CA 1
ATOM 816 C C . THR A 1 101 ? -19.924 -5.695 11.645 1.00 98.44 101 THR A C 1
ATOM 818 O O . THR A 1 101 ? -20.401 -6.697 11.121 1.00 98.44 101 THR A O 1
ATOM 821 N N . GLU A 1 102 ? -19.471 -5.673 12.899 1.00 98.06 102 GLU A N 1
ATOM 822 C CA . GLU A 1 102 ? -19.348 -6.845 13.775 1.00 98.06 102 GLU A CA 1
ATOM 823 C C . GLU A 1 102 ? -18.488 -7.966 13.154 1.00 98.06 102 GLU A C 1
ATOM 825 O O . GLU A 1 102 ? -18.683 -9.153 13.414 1.00 98.06 102 GLU A O 1
ATOM 830 N N . TYR A 1 103 ? -17.525 -7.597 12.300 1.00 98.19 103 TYR A N 1
ATOM 831 C CA . TYR A 1 103 ? -16.680 -8.555 11.594 1.00 98.19 103 TYR A CA 1
ATOM 832 C C . TYR A 1 103 ? -15.782 -9.357 12.546 1.00 98.19 103 TYR A C 1
ATOM 834 O O . TYR A 1 103 ? -15.006 -8.785 13.307 1.00 98.19 103 TYR A O 1
ATOM 842 N N . ILE A 1 104 ? -15.825 -10.688 12.419 1.00 97.50 104 ILE A N 1
ATOM 843 C CA . ILE A 1 104 ? -14.935 -11.629 13.114 1.00 97.50 104 ILE A CA 1
ATOM 844 C C . ILE A 1 104 ? -13.825 -12.048 12.151 1.00 97.50 104 ILE A C 1
ATOM 846 O O . ILE A 1 104 ? -14.088 -12.613 11.074 1.00 97.50 104 ILE A O 1
ATOM 850 N N . THR A 1 105 ? -12.575 -11.786 12.524 1.00 97.31 105 THR A N 1
ATOM 851 C CA . THR A 1 105 ? -11.418 -12.113 11.688 1.00 97.31 105 THR A CA 1
ATOM 852 C C . THR A 1 105 ? -11.261 -13.619 11.524 1.00 97.31 105 THR A C 1
ATOM 854 O O . THR A 1 105 ? -11.743 -14.409 12.327 1.00 97.31 105 THR A O 1
ATOM 857 N N . VAL A 1 106 ? -10.562 -14.049 10.472 1.00 96.62 106 VAL A N 1
ATOM 858 C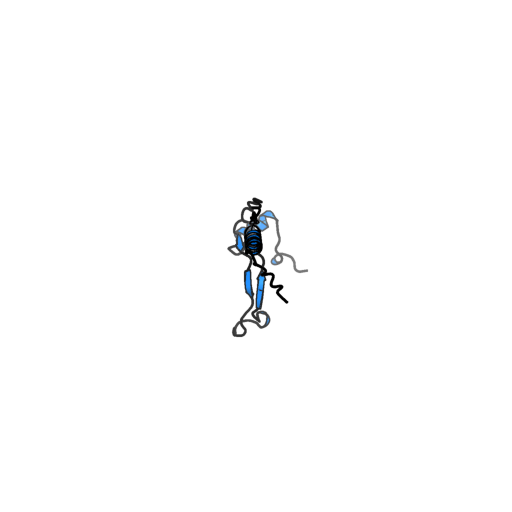 CA . VAL A 1 106 ? -10.280 -15.480 10.268 1.00 96.62 106 VAL A CA 1
ATOM 859 C C . VAL A 1 106 ? -9.511 -16.072 11.455 1.00 96.62 106 VAL A C 1
ATOM 861 O O . VAL A 1 106 ? -9.754 -17.217 11.810 1.00 96.62 106 VAL A O 1
ATOM 864 N N . ALA A 1 107 ? -8.645 -15.285 12.102 1.00 96.75 107 ALA A N 1
ATOM 865 C CA . ALA A 1 107 ? -7.867 -15.720 13.261 1.00 96.75 107 ALA A CA 1
ATOM 866 C C . ALA A 1 107 ? -8.718 -15.996 14.517 1.00 96.75 107 ALA A C 1
ATOM 868 O O . ALA A 1 107 ? -8.268 -16.714 15.403 1.00 96.75 107 ALA A O 1
ATOM 869 N N . GLU A 1 108 ? -9.926 -15.434 14.601 1.00 96.56 108 GLU A N 1
ATOM 870 C CA . GLU A 1 108 ? -10.845 -15.606 15.737 1.00 96.56 108 GLU A CA 1
ATOM 871 C C . GLU A 1 108 ? -11.883 -16.712 15.507 1.00 96.56 108 GLU A C 1
ATOM 873 O O . GLU A 1 108 ? -12.607 -17.088 16.428 1.00 96.56 108 GLU A O 1
ATOM 878 N N . ARG A 1 109 ? -11.994 -17.228 14.279 1.00 96.19 109 ARG A N 1
ATOM 879 C CA . ARG A 1 109 ? -12.939 -18.299 13.946 1.00 96.19 109 ARG A CA 1
ATOM 880 C C . ARG A 1 109 ? -12.395 -19.647 14.412 1.00 96.19 109 ARG A C 1
ATOM 882 O O . ARG A 1 109 ? -11.185 -19.856 14.473 1.00 96.19 109 ARG A O 1
ATOM 889 N N . ASN A 1 110 ? -13.303 -20.575 14.699 1.00 93.38 110 ASN A N 1
ATOM 890 C CA . ASN A 1 110 ? -12.924 -21.958 14.969 1.00 93.38 110 ASN A CA 1
ATOM 891 C C . ASN A 1 110 ? -12.278 -22.582 13.723 1.00 93.38 110 ASN A C 1
ATOM 893 O O . ASN A 1 110 ? -12.639 -22.248 12.595 1.00 93.38 110 ASN A O 1
ATOM 897 N N . ILE A 1 111 ? -11.317 -23.477 13.949 1.00 89.12 111 ILE A N 1
ATOM 898 C CA . ILE A 1 111 ? -10.727 -24.297 12.891 1.00 89.12 111 ILE A CA 1
ATOM 899 C C . ILE A 1 111 ? -11.710 -25.436 12.619 1.00 89.12 111 ILE A C 1
ATOM 901 O O . ILE A 1 111 ? -11.989 -26.215 13.533 1.00 89.12 111 ILE A O 1
ATOM 905 N N . ASP A 1 112 ? -12.215 -25.505 11.392 1.00 77.06 112 ASP A N 1
ATOM 906 C CA . ASP A 1 112 ? -12.988 -26.641 10.880 1.00 77.06 112 ASP A CA 1
ATOM 907 C C . ASP A 1 112 ? -12.068 -27.697 10.243 1.00 77.06 112 ASP A C 1
ATOM 909 O O . ASP A 1 112 ? -11.037 -27.309 9.638 1.00 77.06 112 ASP A O 1
#

Organism: NCBI:txid313594

Secondary structure (DSSP, 8-state):
-----------SHHHHHHHHHHHH---------------------TTEEEEPPEEEEES--TT-SSS-GGG---EEEEE--EEEESSPPPHHHHHHHHHHH-PPPGGGSPP-